Protein AF-A0A562K4M6-F1 (afdb_monomer_lite)

Structure (mmCIF, N/CA/C/O backbone):
data_AF-A0A562K4M6-F1
#
_entry.id   AF-A0A562K4M6-F1
#
loop_
_atom_site.group_PDB
_atom_site.id
_atom_site.type_symbol
_atom_site.label_atom_id
_atom_site.label_alt_id
_atom_site.label_comp_id
_atom_site.label_asym_id
_atom_site.label_entity_id
_atom_site.label_seq_id
_atom_site.pdbx_PDB_ins_code
_atom_site.Cartn_x
_atom_site.Cartn_y
_atom_site.Cartn_z
_atom_site.occupancy
_atom_site.B_iso_or_equiv
_atom_site.auth_seq_id
_atom_site.auth_comp_id
_atom_site.auth_asym_id
_atom_site.auth_atom_id
_atom_site.pdbx_PDB_model_num
ATOM 1 N N . MET A 1 1 ? 3.954 -5.405 -23.238 1.00 66.62 1 MET A N 1
ATOM 2 C CA . MET A 1 1 ? 3.097 -4.517 -22.414 1.00 66.62 1 MET A CA 1
ATOM 3 C C . MET A 1 1 ? 3.818 -3.200 -22.143 1.00 66.62 1 MET A C 1
ATOM 5 O O . MET A 1 1 ? 5.044 -3.198 -22.108 1.00 66.62 1 MET A O 1
ATOM 9 N N . ARG A 1 2 ? 3.101 -2.073 -22.011 1.00 87.06 2 ARG A N 1
ATOM 10 C CA . ARG A 1 2 ? 3.725 -0.769 -21.707 1.00 87.06 2 ARG A CA 1
ATOM 11 C C . ARG A 1 2 ? 4.181 -0.751 -20.235 1.00 87.06 2 ARG A C 1
ATOM 13 O O . ARG A 1 2 ? 3.352 -1.061 -19.383 1.00 87.06 2 ARG A O 1
ATOM 20 N N . PRO A 1 3 ? 5.434 -0.369 -19.914 1.00 88.44 3 PRO A N 1
ATOM 21 C CA . PRO A 1 3 ? 5.916 -0.311 -18.528 1.00 88.44 3 PRO A CA 1
ATOM 22 C C . PRO A 1 3 ? 5.043 0.538 -17.596 1.00 88.44 3 PRO A C 1
ATOM 24 O O . PRO A 1 3 ? 4.906 0.219 -16.423 1.00 88.44 3 PRO A O 1
ATOM 27 N N . SER A 1 4 ? 4.427 1.601 -18.124 1.00 90.69 4 SER A N 1
ATOM 28 C CA . SER A 1 4 ? 3.502 2.457 -17.376 1.00 90.69 4 SER A CA 1
ATOM 29 C C . SER A 1 4 ? 2.229 1.727 -16.948 1.00 90.69 4 SER A C 1
ATOM 31 O O . SER A 1 4 ? 1.798 1.875 -15.812 1.00 90.69 4 SER A O 1
ATOM 33 N N . PHE A 1 5 ? 1.655 0.897 -17.826 1.00 93.81 5 PHE A N 1
ATOM 34 C CA . PHE A 1 5 ? 0.484 0.084 -17.491 1.00 93.81 5 PHE A CA 1
ATOM 35 C C . PHE A 1 5 ? 0.801 -0.895 -16.359 1.00 93.81 5 PHE A C 1
ATOM 37 O O . PHE A 1 5 ? 0.033 -1.003 -15.411 1.00 93.81 5 PHE A O 1
ATOM 44 N N . LEU A 1 6 ? 1.959 -1.560 -16.434 1.00 93.75 6 LEU A N 1
ATOM 45 C CA . LEU A 1 6 ? 2.392 -2.512 -15.411 1.00 93.75 6 LEU A CA 1
ATOM 46 C C . LEU A 1 6 ? 2.538 -1.848 -14.035 1.00 93.75 6 LEU A C 1
ATOM 48 O O . LEU A 1 6 ? 2.154 -2.435 -13.033 1.00 93.75 6 LEU A O 1
ATOM 52 N N . ALA A 1 7 ? 3.057 -0.620 -13.997 1.00 95.69 7 ALA A N 1
ATOM 53 C CA . ALA A 1 7 ? 3.233 0.134 -12.761 1.00 95.69 7 ALA A CA 1
ATOM 54 C C . ALA A 1 7 ? 1.903 0.572 -12.136 1.00 95.69 7 ALA A C 1
ATOM 56 O O . ALA A 1 7 ? 1.712 0.399 -10.938 1.00 95.69 7 ALA A O 1
ATOM 57 N N . VAL A 1 8 ? 0.966 1.088 -12.940 1.00 96.69 8 VAL A N 1
ATOM 58 C CA . VAL A 1 8 ? -0.376 1.452 -12.450 1.00 96.69 8 VAL A CA 1
ATOM 59 C C . VAL A 1 8 ? -1.125 0.212 -11.966 1.00 96.69 8 VAL A C 1
ATOM 61 O O . VAL A 1 8 ? -1.708 0.231 -10.887 1.00 96.69 8 VAL A O 1
ATOM 64 N N . PHE A 1 9 ? -1.061 -0.885 -12.724 1.00 96.81 9 PHE A N 1
ATOM 65 C CA . PHE A 1 9 ? -1.662 -2.154 -12.322 1.00 96.81 9 PHE A CA 1
ATOM 66 C C . PHE A 1 9 ? -1.080 -2.663 -10.998 1.00 96.81 9 PHE A C 1
ATOM 68 O O . PHE A 1 9 ? -1.843 -2.992 -10.097 1.00 96.81 9 PHE A O 1
ATOM 75 N N . ALA A 1 10 ? 0.250 -2.684 -10.856 1.00 96.38 10 ALA A N 1
ATOM 76 C CA . ALA A 1 10 ? 0.914 -3.126 -9.631 1.00 96.38 10 ALA A CA 1
ATOM 77 C C . ALA A 1 10 ? 0.515 -2.271 -8.420 1.00 96.38 10 ALA A C 1
ATOM 79 O O . ALA A 1 10 ? 0.214 -2.820 -7.361 1.00 96.38 10 ALA A O 1
ATOM 80 N N . PHE A 1 11 ? 0.439 -0.948 -8.590 1.00 98.06 11 PHE A N 1
ATOM 81 C CA . PHE A 1 11 ? -0.029 -0.039 -7.549 1.00 98.06 11 PHE A CA 1
ATOM 82 C C . PHE A 1 11 ? -1.464 -0.368 -7.112 1.00 98.06 11 PHE A C 1
ATOM 84 O O . PHE A 1 11 ? -1.701 -0.626 -5.933 1.00 98.06 11 PHE A O 1
ATOM 91 N N . CYS A 1 12 ? -2.412 -0.422 -8.054 1.00 98.19 12 CYS A N 1
ATOM 92 C CA . CYS A 1 12 ? -3.816 -0.720 -7.753 1.00 98.19 12 CYS A CA 1
ATOM 93 C C . CYS A 1 12 ? -3.995 -2.113 -7.136 1.00 98.19 12 CYS A C 1
ATOM 95 O O . CYS A 1 12 ? -4.777 -2.278 -6.203 1.00 98.19 12 CYS A O 1
ATOM 97 N N . PHE A 1 13 ? -3.252 -3.105 -7.626 1.00 97.81 13 PHE A N 1
ATOM 98 C CA . PHE A 1 13 ? -3.278 -4.464 -7.096 1.00 97.81 13 PHE A CA 1
ATOM 99 C C . PHE A 1 13 ? -2.778 -4.517 -5.646 1.00 97.81 13 PHE A C 1
ATOM 101 O O . PHE A 1 13 ? -3.419 -5.136 -4.799 1.00 97.81 13 PHE A O 1
ATOM 108 N N . SER A 1 14 ? -1.694 -3.802 -5.330 1.00 98.00 14 SER A N 1
ATOM 109 C CA . SER A 1 14 ? -1.188 -3.675 -3.957 1.00 98.00 14 SER A CA 1
ATOM 110 C C . SER A 1 14 ? -2.205 -3.014 -3.022 1.00 98.00 14 SER A C 1
ATOM 112 O O . SER A 1 14 ? -2.351 -3.433 -1.876 1.00 98.00 14 SER A O 1
ATOM 114 N N . GLN A 1 15 ? -2.934 -1.998 -3.498 1.00 98.31 15 GLN A N 1
ATOM 115 C CA . GLN A 1 15 ? -3.991 -1.360 -2.704 1.00 98.31 15 GLN A CA 1
ATOM 116 C C . GLN A 1 15 ? -5.177 -2.295 -2.464 1.00 98.31 15 GLN A C 1
ATOM 118 O O . GLN A 1 15 ? -5.702 -2.335 -1.356 1.00 98.31 15 GLN A O 1
ATOM 123 N N . ALA A 1 16 ? -5.568 -3.087 -3.465 1.00 98.38 16 ALA A N 1
ATOM 124 C CA . ALA A 1 16 ? -6.642 -4.064 -3.316 1.00 98.38 16 ALA A CA 1
ATOM 125 C C . ALA A 1 16 ? -6.303 -5.132 -2.264 1.00 98.38 16 ALA A C 1
ATOM 127 O O . ALA A 1 16 ? -7.148 -5.454 -1.435 1.00 98.38 16 ALA A O 1
ATOM 128 N N . ILE A 1 17 ? -5.066 -5.643 -2.257 1.00 98.38 17 ILE A N 1
ATOM 129 C CA . ILE A 1 17 ? -4.615 -6.591 -1.226 1.00 98.38 17 ILE A CA 1
ATOM 130 C C . ILE A 1 17 ? -4.586 -5.929 0.155 1.00 98.38 17 ILE A C 1
ATOM 132 O O . ILE A 1 17 ? -5.072 -6.531 1.106 1.00 98.38 17 ILE A O 1
ATOM 136 N N . GLY A 1 18 ? -4.076 -4.697 0.263 1.00 98.12 18 GLY A N 1
ATOM 137 C CA . GLY A 1 18 ? -4.084 -3.953 1.528 1.00 98.12 18 GLY A CA 1
ATOM 138 C C . GLY A 1 18 ? -5.497 -3.780 2.087 1.00 98.12 18 GLY A C 1
ATOM 139 O O . GLY A 1 18 ? -5.753 -4.1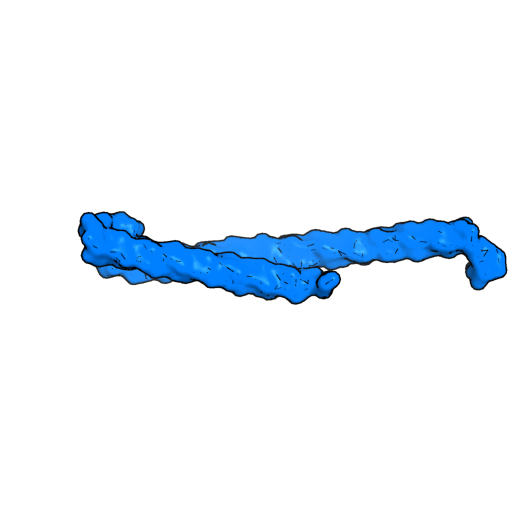21 3.230 1.00 98.12 18 GLY A O 1
ATOM 140 N N . ALA A 1 19 ? -6.459 -3.375 1.257 1.00 98.38 19 ALA A N 1
ATOM 141 C CA . ALA A 1 19 ? -7.853 -3.260 1.686 1.00 98.38 19 ALA A CA 1
ATOM 142 C C . ALA A 1 19 ? -8.472 -4.611 2.096 1.00 98.38 19 ALA A C 1
ATOM 144 O O . ALA A 1 19 ? -9.284 -4.664 3.018 1.00 98.38 19 ALA A O 1
ATOM 145 N N . LEU A 1 20 ? -8.104 -5.712 1.429 1.00 98.62 20 LEU A N 1
ATOM 146 C CA . LEU A 1 20 ? -8.541 -7.053 1.833 1.00 98.62 20 LEU A CA 1
ATOM 147 C C . LEU A 1 20 ? -7.976 -7.455 3.199 1.00 98.62 20 LEU A C 1
ATOM 149 O O . LEU A 1 20 ? -8.674 -8.139 3.947 1.00 98.62 20 LEU A O 1
ATOM 153 N N . TRP A 1 21 ? -6.750 -7.035 3.518 1.00 98.38 21 TRP A N 1
ATOM 154 C CA . TRP A 1 21 ? -6.152 -7.243 4.833 1.00 98.38 21 TRP A CA 1
ATOM 155 C C . TRP A 1 21 ? -6.938 -6.505 5.921 1.00 98.38 21 TRP A C 1
ATOM 157 O O . TRP A 1 21 ? -7.394 -7.149 6.856 1.00 98.38 21 TRP A O 1
ATOM 167 N N . GLU A 1 22 ? -7.244 -5.221 5.733 1.00 98.44 22 GLU A N 1
ATOM 168 C CA . GLU A 1 22 ? -8.064 -4.451 6.688 1.00 98.44 22 GLU A CA 1
ATOM 169 C C . GLU A 1 22 ? -9.445 -5.079 6.928 1.00 98.44 22 GLU A C 1
ATOM 171 O O . GLU A 1 22 ? -9.940 -5.157 8.052 1.00 98.44 22 GLU A O 1
ATOM 176 N N . ILE A 1 23 ? -10.083 -5.591 5.867 1.00 98.44 23 ILE A N 1
ATOM 177 C CA . ILE A 1 23 ? -11.359 -6.311 5.992 1.00 98.44 23 ILE A CA 1
ATOM 178 C C . ILE A 1 23 ? -11.186 -7.590 6.817 1.00 98.44 23 ILE A C 1
ATOM 180 O O . ILE A 1 23 ? -12.093 -7.965 7.564 1.00 98.44 23 ILE A O 1
ATOM 184 N N . PHE A 1 24 ? -10.064 -8.292 6.657 1.00 98.25 24 PHE A N 1
ATOM 185 C CA . PHE A 1 24 ? -9.754 -9.471 7.454 1.00 98.25 24 PHE A CA 1
ATOM 186 C C . PHE A 1 24 ? -9.559 -9.104 8.927 1.00 98.25 24 PHE A C 1
ATOM 188 O O . PHE A 1 24 ? -10.193 -9.738 9.767 1.00 98.25 24 PHE A O 1
ATOM 195 N N . GLU A 1 25 ? -8.781 -8.068 9.235 1.00 98.12 25 GLU A N 1
ATOM 196 C CA . GLU A 1 25 ? -8.565 -7.606 10.612 1.00 98.12 25 GLU A CA 1
ATOM 197 C C . GLU A 1 25 ? -9.878 -7.241 11.296 1.00 98.12 25 GLU A C 1
ATOM 199 O O . GLU A 1 25 ? -10.220 -7.820 12.329 1.00 98.12 25 GLU A O 1
ATOM 204 N N . PHE A 1 26 ? -10.684 -6.396 10.648 1.00 97.38 26 PHE A N 1
ATOM 205 C CA . PHE A 1 26 ? -12.000 -6.023 11.158 1.00 97.38 26 PHE A CA 1
ATOM 206 C C . PHE A 1 26 ? -12.875 -7.254 11.421 1.00 97.38 26 PHE A C 1
ATOM 208 O O . PHE A 1 26 ? -13.508 -7.376 12.469 1.00 97.38 26 PHE A O 1
ATOM 215 N N . ARG A 1 27 ? -12.910 -8.217 10.490 1.00 97.94 27 ARG A N 1
ATOM 216 C CA . ARG A 1 27 ? -13.685 -9.455 10.672 1.00 97.94 27 ARG A CA 1
ATOM 217 C C . ARG A 1 27 ? -13.185 -10.282 11.847 1.00 97.94 27 ARG A C 1
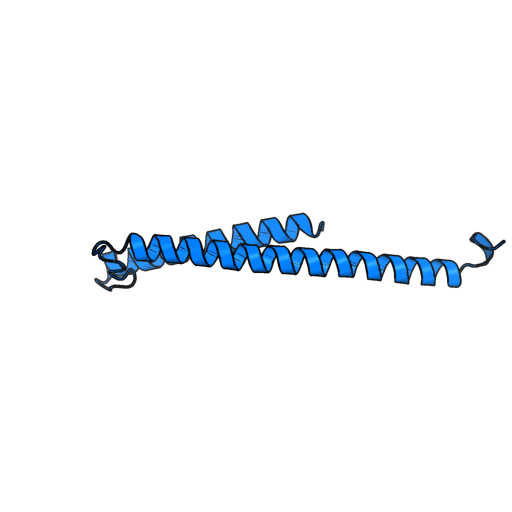ATOM 219 O O . ARG A 1 27 ? -14.011 -10.861 12.547 1.00 97.94 27 ARG A O 1
ATOM 226 N N . MET A 1 28 ? -11.876 -10.369 12.045 1.00 98.00 28 MET A N 1
ATOM 227 C CA . MET A 1 28 ? -11.295 -11.133 13.144 1.00 98.00 28 MET A CA 1
ATOM 228 C C . MET A 1 28 ? -11.604 -10.495 14.499 1.00 98.00 28 MET A C 1
ATOM 230 O O . MET A 1 28 ? -11.959 -11.210 15.440 1.00 98.00 28 MET A O 1
ATOM 234 N N . ASP A 1 29 ? -11.568 -9.169 14.573 1.00 96.69 29 ASP A N 1
ATOM 235 C CA . ASP A 1 29 ? -11.935 -8.421 15.774 1.00 96.69 29 ASP A CA 1
ATOM 236 C C . ASP A 1 29 ? -13.423 -8.612 16.106 1.00 96.69 29 ASP A C 1
ATOM 238 O O . ASP A 1 29 ? -13.768 -8.895 17.253 1.00 96.69 29 ASP A O 1
ATOM 242 N N . GLN A 1 30 ? -14.310 -8.593 15.102 1.00 96.38 30 GLN A N 1
ATOM 243 C CA . GLN A 1 30 ? -15.747 -8.828 15.313 1.00 96.38 30 GLN A CA 1
ATOM 244 C C . GLN A 1 30 ? -16.102 -10.290 15.634 1.00 96.38 30 GLN A C 1
ATOM 246 O O . GLN A 1 30 ? -16.983 -10.544 16.453 1.00 96.38 30 GLN A O 1
ATOM 251 N N . ALA A 1 31 ? -15.474 -11.261 14.965 1.00 97.56 31 ALA A N 1
ATOM 252 C CA . ALA A 1 31 ? -15.870 -12.668 15.060 1.00 97.56 31 ALA A CA 1
ATOM 253 C C . ALA A 1 31 ? -15.203 -13.410 16.224 1.00 97.56 31 ALA A C 1
ATOM 255 O O . ALA A 1 31 ? -15.799 -14.327 16.787 1.00 97.56 31 ALA A O 1
ATOM 256 N N . PHE A 1 32 ? -13.973 -13.032 16.573 1.00 96.19 32 PHE A N 1
ATOM 257 C CA . PHE A 1 32 ? -13.158 -13.748 17.556 1.00 96.19 32 PHE A CA 1
ATOM 258 C C . PHE A 1 32 ? -12.752 -12.879 18.752 1.00 96.19 32 PHE A C 1
ATOM 260 O O . PHE A 1 32 ? -12.107 -13.393 19.664 1.00 96.19 32 PHE A O 1
ATOM 267 N N . GLY A 1 33 ? -13.123 -11.593 18.776 1.00 92.81 33 GLY A N 1
ATOM 268 C CA . GLY A 1 33 ? -12.756 -10.679 19.861 1.00 92.81 33 GLY A CA 1
ATOM 269 C C . GLY A 1 33 ? -11.249 -10.445 19.955 1.00 92.81 33 GLY A C 1
ATOM 270 O O . GLY A 1 33 ? -10.731 -10.223 21.049 1.00 92.81 33 GLY A O 1
ATOM 271 N N . LEU A 1 34 ? -10.538 -10.564 18.827 1.00 94.25 34 LEU A N 1
ATOM 272 C CA . LEU A 1 34 ? -9.126 -10.203 18.750 1.00 94.25 34 LEU A CA 1
ATOM 273 C C . LEU A 1 34 ? -8.962 -8.674 18.811 1.00 94.25 34 LEU A C 1
ATOM 275 O O . LEU A 1 34 ? -9.916 -7.917 18.990 1.00 94.25 34 LEU A O 1
ATOM 279 N N . THR A 1 35 ? -7.714 -8.220 18.752 1.00 94.31 35 THR A N 1
ATOM 280 C CA . THR A 1 35 ? -7.371 -6.793 18.682 1.00 94.31 35 THR A CA 1
ATOM 281 C C . THR A 1 35 ? -6.293 -6.614 17.625 1.00 94.31 35 THR A C 1
ATOM 283 O O . THR A 1 35 ? -5.128 -6.330 17.923 1.00 94.31 35 THR A O 1
ATOM 286 N N . MET A 1 36 ? -6.664 -6.910 16.384 1.00 96.12 36 MET A N 1
ATOM 287 C CA . MET A 1 36 ? -5.815 -6.711 15.219 1.00 96.12 36 MET A CA 1
ATOM 288 C C . MET A 1 36 ? -5.696 -5.218 14.914 1.00 96.12 36 MET A C 1
ATOM 290 O O . MET A 1 36 ? -4.557 -4.743 14.869 1.00 96.12 36 MET A O 1
ATOM 294 N N . GLN A 1 37 ? -6.829 -4.499 14.883 1.00 96.69 37 GLN A N 1
ATOM 295 C CA . GLN A 1 37 ? -6.897 -3.038 14.756 1.00 96.69 37 GLN A CA 1
ATOM 296 C C . GLN A 1 37 ? -6.614 -2.380 16.116 1.00 96.69 37 GLN A C 1
ATOM 298 O O . GLN A 1 37 ? -7.466 -2.330 17.010 1.00 96.69 37 GLN A O 1
ATOM 303 N N . LYS A 1 38 ? -5.386 -1.905 16.328 1.00 94.06 38 LYS A N 1
ATOM 304 C CA . LYS A 1 38 ? -4.911 -1.473 17.652 1.00 94.06 38 LYS A CA 1
ATOM 305 C C . LYS A 1 38 ? -5.290 -0.023 17.962 1.00 94.06 38 LYS A C 1
ATOM 307 O O . LYS A 1 38 ? -5.226 0.844 17.096 1.00 94.06 38 LYS A O 1
ATOM 312 N N . PRO A 1 39 ? -5.587 0.303 19.232 1.00 95.12 39 PRO A N 1
ATOM 313 C CA . PRO A 1 39 ? -5.641 1.687 19.678 1.00 95.12 39 PRO A CA 1
ATOM 314 C C . PRO A 1 39 ? -4.318 2.404 19.403 1.00 95.12 39 PRO A C 1
ATOM 316 O O . PRO A 1 39 ? -3.263 1.987 19.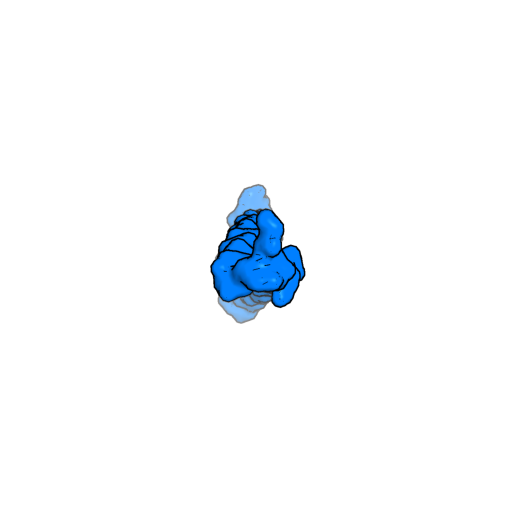890 1.00 95.12 39 PRO A O 1
ATOM 319 N N . MET A 1 40 ? -4.364 3.501 18.654 1.00 94.38 40 MET A N 1
ATOM 320 C CA . MET A 1 40 ? -3.163 4.220 18.236 1.00 94.38 40 MET A CA 1
ATOM 321 C C . MET A 1 40 ? -3.410 5.728 18.219 1.00 94.38 40 MET A C 1
ATOM 323 O O . MET A 1 40 ? -4.507 6.187 17.926 1.00 94.38 40 MET A O 1
ATOM 327 N N . LEU A 1 41 ? -2.382 6.516 18.557 1.00 93.38 41 LEU A N 1
ATOM 328 C CA . LEU A 1 41 ? -2.420 7.989 18.548 1.00 93.38 41 LEU A CA 1
ATOM 329 C C . LEU A 1 41 ? -3.592 8.607 19.343 1.00 93.38 41 LEU A C 1
ATOM 331 O O . LEU A 1 41 ? -4.072 9.688 19.014 1.00 93.38 41 LEU A O 1
ATOM 335 N N . GLY A 1 42 ? -4.035 7.937 20.410 1.00 93.19 42 GLY A N 1
ATOM 336 C CA . GLY A 1 42 ? -5.143 8.404 21.250 1.00 93.19 42 GLY A CA 1
ATOM 337 C C . GLY A 1 42 ? -6.538 8.081 20.708 1.00 93.19 42 GLY A C 1
ATOM 338 O O . GLY A 1 42 ? -7.521 8.488 21.321 1.00 93.19 42 GLY A O 1
ATOM 339 N N . ASP A 1 43 ? -6.640 7.331 19.610 1.00 95.56 43 ASP A N 1
ATOM 340 C CA . ASP A 1 43 ? -7.894 6.801 19.083 1.00 95.56 43 ASP A CA 1
ATOM 341 C C . ASP A 1 43 ? -8.100 5.344 19.543 1.00 95.56 43 ASP A C 1
ATOM 343 O O . ASP A 1 43 ? -7.352 4.457 19.123 1.00 95.56 43 ASP A O 1
ATOM 347 N N . PRO A 1 44 ? -9.099 5.065 20.403 1.00 93.31 44 PRO A N 1
ATOM 348 C CA . PRO A 1 44 ? -9.385 3.715 20.878 1.00 93.31 44 PRO A CA 1
ATOM 349 C C . PRO A 1 44 ? -10.180 2.860 19.883 1.00 93.31 44 PRO A C 1
ATOM 351 O O . PRO A 1 44 ? -10.376 1.679 20.149 1.00 93.31 44 PRO A O 1
ATOM 354 N N . SER A 1 45 ? -10.672 3.425 18.775 1.00 92.56 45 SER A N 1
ATOM 355 C CA . SER A 1 45 ? -11.558 2.714 17.843 1.00 92.56 45 SER A CA 1
ATOM 356 C C . SER A 1 45 ? -10.840 1.775 16.869 1.00 92.56 45 SER A C 1
ATOM 358 O O . SER A 1 45 ? -11.506 0.986 16.207 1.00 92.56 45 SER A O 1
ATOM 360 N N . GLY A 1 46 ? -9.512 1.881 16.746 1.00 95.38 46 GLY A N 1
ATOM 361 C CA . GLY A 1 46 ? -8.724 1.171 15.730 1.00 95.38 46 GLY A CA 1
ATOM 362 C C . GLY A 1 46 ? -8.785 1.809 14.334 1.00 95.38 46 GLY A C 1
ATOM 363 O O . GLY A 1 46 ? -8.006 1.436 13.462 1.00 95.38 46 GLY A O 1
ATOM 364 N N . LEU A 1 47 ? -9.634 2.827 14.119 1.00 96.06 47 LEU A N 1
ATOM 365 C CA . LEU A 1 47 ? -9.721 3.556 12.847 1.00 96.06 47 LEU A CA 1
ATOM 366 C C . LEU A 1 47 ? -8.365 4.138 12.444 1.00 96.06 47 LEU A C 1
ATOM 368 O O . LEU A 1 47 ? -7.967 4.059 11.283 1.00 96.06 47 LEU A O 1
ATOM 372 N N . THR A 1 48 ? -7.656 4.733 13.399 1.00 97.50 48 THR A N 1
ATOM 373 C CA . THR A 1 48 ? -6.356 5.348 13.134 1.00 97.50 48 THR A CA 1
ATOM 374 C C . THR A 1 48 ? -5.296 4.328 12.710 1.00 97.50 48 THR A C 1
ATOM 376 O O . THR A 1 48 ? -4.480 4.666 11.858 1.00 97.50 48 THR A O 1
ATOM 379 N N . ASP A 1 49 ? -5.328 3.097 13.229 1.00 97.56 49 ASP A N 1
ATOM 380 C CA . ASP A 1 49 ? -4.445 1.989 12.815 1.00 97.56 49 ASP A CA 1
ATOM 381 C C . ASP A 1 49 ? -4.673 1.661 11.334 1.00 97.56 49 ASP A C 1
ATOM 383 O O . ASP A 1 49 ? -3.805 1.918 10.500 1.00 97.56 49 ASP A O 1
ATOM 387 N N . THR A 1 50 ? -5.915 1.313 10.983 1.00 97.56 50 THR A N 1
ATOM 388 C CA . THR A 1 50 ? -6.326 1.000 9.606 1.00 97.56 50 THR A CA 1
ATOM 389 C C . THR A 1 50 ? -6.011 2.110 8.611 1.00 97.56 50 THR A C 1
ATOM 391 O O . THR A 1 50 ? -5.543 1.864 7.496 1.00 97.56 50 THR A O 1
ATOM 394 N N . MET A 1 51 ? -6.258 3.369 8.981 1.00 98.12 51 MET A N 1
ATOM 395 C CA . MET A 1 51 ? -5.950 4.489 8.095 1.00 98.12 51 MET A CA 1
ATOM 396 C C . MET A 1 51 ? -4.445 4.610 7.850 1.00 98.12 51 MET A C 1
ATOM 398 O O . MET A 1 51 ? -4.035 4.886 6.719 1.00 98.12 51 MET A O 1
ATOM 402 N N . TRP A 1 52 ? -3.618 4.393 8.873 1.00 98.12 52 TRP A N 1
ATOM 403 C CA . TRP A 1 52 ? -2.168 4.430 8.721 1.00 98.12 52 TRP A CA 1
ATOM 404 C C . TRP A 1 52 ? -1.626 3.233 7.946 1.00 98.12 52 TRP A C 1
ATOM 406 O O . TRP A 1 52 ? -0.753 3.443 7.101 1.00 98.12 52 TRP A O 1
ATOM 416 N N . ASP A 1 53 ? -2.177 2.036 8.122 1.00 97.69 53 ASP A N 1
ATOM 417 C CA . ASP A 1 53 ? -1.797 0.859 7.336 1.00 97.69 53 ASP A CA 1
ATOM 418 C C . ASP A 1 53 ? -2.075 1.065 5.843 1.00 97.69 53 ASP A C 1
ATOM 420 O O . ASP A 1 53 ? -1.192 0.857 4.999 1.00 97.69 53 ASP A O 1
ATOM 424 N N . LEU A 1 54 ? -3.246 1.611 5.495 1.00 98.25 54 LEU A N 1
ATOM 425 C CA . LEU A 1 54 ? -3.575 1.970 4.112 1.00 98.25 54 LEU A CA 1
ATOM 426 C C . LEU A 1 54 ? -2.660 3.071 3.555 1.00 98.25 54 LEU A C 1
ATOM 428 O O . LEU A 1 54 ? -2.209 2.972 2.411 1.00 98.25 54 LEU A O 1
ATOM 432 N N . ILE A 1 55 ? -2.348 4.108 4.340 1.00 98.44 55 ILE A N 1
ATOM 433 C CA . ILE A 1 55 ? -1.456 5.203 3.917 1.00 98.44 55 ILE A CA 1
ATOM 434 C C . ILE A 1 55 ? -0.036 4.685 3.672 1.00 98.44 55 ILE A C 1
ATOM 436 O O . ILE A 1 55 ? 0.559 4.974 2.628 1.00 98.44 55 ILE A O 1
ATOM 440 N N . VAL A 1 56 ? 0.516 3.910 4.605 1.00 98.19 56 VAL A N 1
ATOM 441 C CA . VAL A 1 56 ? 1.871 3.357 4.494 1.00 98.19 56 VAL A CA 1
ATOM 442 C C . VAL A 1 56 ? 1.946 2.372 3.328 1.00 98.19 56 VAL A C 1
ATOM 444 O O . VAL A 1 56 ? 2.883 2.455 2.526 1.00 98.19 56 VAL A O 1
ATOM 447 N N . ASN A 1 57 ? 0.934 1.516 3.149 1.00 98.44 57 ASN A N 1
ATOM 448 C CA . ASN A 1 57 ? 0.829 0.634 1.987 1.00 98.44 57 ASN A CA 1
ATOM 449 C C . ASN A 1 57 ? 0.771 1.429 0.671 1.00 98.44 57 ASN A C 1
ATOM 451 O O . ASN A 1 57 ? 1.464 1.081 -0.284 1.00 98.44 57 ASN A O 1
ATOM 455 N N . ALA A 1 58 ? -0.001 2.516 0.597 1.00 98.38 58 ALA A N 1
ATOM 456 C CA . ALA A 1 58 ? -0.069 3.382 -0.584 1.00 98.38 58 ALA A CA 1
ATOM 457 C C . ALA A 1 58 ? 1.281 4.020 -0.925 1.00 98.38 58 ALA A C 1
ATOM 459 O O . ALA A 1 58 ? 1.717 3.967 -2.078 1.00 98.38 58 ALA A O 1
ATOM 460 N N . ILE A 1 59 ? 1.976 4.579 0.066 1.00 98.69 59 ILE A N 1
ATOM 461 C CA . ILE A 1 59 ? 3.293 5.199 -0.131 1.00 98.69 59 ILE A CA 1
ATOM 462 C C . ILE A 1 59 ? 4.315 4.152 -0.588 1.00 98.69 59 ILE A C 1
ATOM 464 O O . ILE A 1 59 ? 5.030 4.375 -1.571 1.00 98.69 59 ILE A O 1
ATOM 468 N N . GLY A 1 60 ? 4.358 2.994 0.076 1.00 98.19 60 GLY A N 1
ATOM 469 C CA . GLY A 1 60 ? 5.252 1.892 -0.281 1.00 98.19 60 GLY A CA 1
ATOM 470 C C . GLY A 1 60 ? 4.981 1.361 -1.690 1.00 98.19 60 GLY A C 1
ATOM 471 O O . GLY A 1 60 ? 5.895 1.275 -2.516 1.00 98.19 60 GLY A O 1
ATOM 472 N N . ALA A 1 61 ? 3.715 1.086 -2.010 1.00 98.12 61 ALA A N 1
ATOM 473 C CA . ALA A 1 61 ? 3.298 0.617 -3.327 1.00 98.12 61 ALA A CA 1
ATOM 474 C C . ALA A 1 61 ? 3.630 1.629 -4.427 1.00 98.12 61 ALA A C 1
ATOM 476 O O . ALA A 1 61 ? 4.080 1.239 -5.509 1.00 98.12 61 ALA A O 1
ATOM 477 N N . LEU A 1 62 ? 3.444 2.927 -4.169 1.00 98.38 62 LEU A N 1
ATOM 478 C CA . LEU A 1 62 ? 3.786 3.987 -5.114 1.00 98.38 62 LEU A CA 1
ATOM 479 C C . LEU A 1 62 ? 5.294 4.031 -5.367 1.00 98.38 62 LEU A C 1
ATOM 481 O O . LEU A 1 62 ? 5.718 4.039 -6.525 1.00 98.38 62 LEU A O 1
ATOM 485 N N . ALA A 1 63 ? 6.106 4.005 -4.307 1.00 98.12 63 ALA A N 1
ATOM 486 C CA . ALA A 1 63 ? 7.562 4.016 -4.416 1.00 98.12 63 ALA A CA 1
ATOM 487 C C . ALA A 1 63 ? 8.074 2.832 -5.253 1.00 98.12 63 ALA A C 1
ATOM 489 O O . ALA A 1 63 ? 8.844 3.025 -6.200 1.00 98.12 63 ALA A O 1
ATOM 490 N N . ILE A 1 64 ? 7.589 1.619 -4.969 1.00 97.12 64 ILE A N 1
ATOM 491 C CA . ILE A 1 64 ? 7.958 0.404 -5.709 1.00 97.12 64 ILE A CA 1
ATOM 492 C C . ILE A 1 64 ? 7.462 0.453 -7.156 1.00 97.12 64 ILE A C 1
ATOM 494 O O . ILE A 1 64 ? 8.220 0.136 -8.074 1.00 97.12 64 ILE A O 1
ATOM 498 N N . SER A 1 65 ? 6.231 0.904 -7.395 1.00 96.88 65 SER A N 1
ATOM 499 C CA . SER A 1 65 ? 5.666 0.995 -8.748 1.00 96.88 65 SER A CA 1
ATOM 500 C C . SER A 1 65 ? 6.426 2.001 -9.617 1.00 96.88 65 SER A C 1
ATOM 502 O O . SER A 1 65 ? 6.720 1.720 -10.782 1.00 96.88 65 SER A O 1
ATOM 504 N N . VAL A 1 66 ? 6.830 3.145 -9.054 1.00 96.81 66 VAL A N 1
ATOM 505 C CA . VAL A 1 66 ? 7.670 4.144 -9.737 1.00 96.81 66 VAL A CA 1
ATOM 506 C C . VAL A 1 66 ? 9.078 3.605 -9.991 1.00 96.81 66 VAL A C 1
ATOM 508 O O . VAL A 1 66 ? 9.608 3.771 -11.095 1.00 96.81 66 VAL A O 1
ATOM 511 N N . ALA A 1 67 ? 9.695 2.941 -9.011 1.00 95.31 67 ALA A N 1
ATOM 512 C CA . ALA A 1 67 ? 11.013 2.329 -9.173 1.00 95.31 67 ALA A CA 1
ATOM 513 C C . ALA A 1 67 ? 11.002 1.252 -10.273 1.00 95.31 67 ALA A C 1
ATOM 515 O O . ALA A 1 67 ? 11.836 1.288 -11.184 1.00 95.31 67 ALA A O 1
ATOM 516 N N . GLY A 1 68 ? 10.008 0.360 -10.253 1.00 93.31 68 GLY A N 1
ATOM 517 C CA . GLY A 1 68 ? 9.802 -0.677 -11.263 1.00 93.31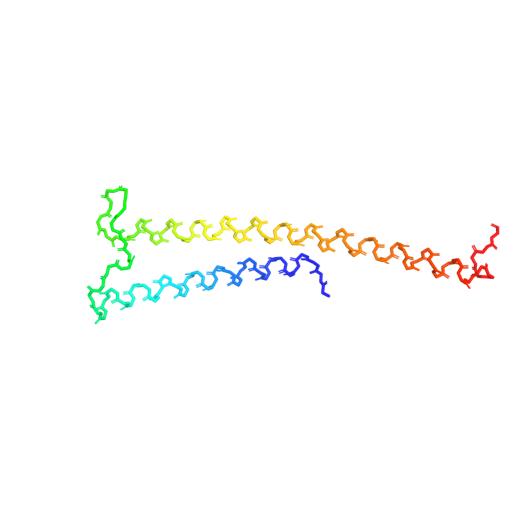 68 GLY A CA 1
ATOM 518 C C . GLY A 1 68 ? 9.548 -0.096 -12.654 1.00 93.31 68 GLY A C 1
ATOM 519 O O . GLY A 1 68 ? 10.169 -0.524 -13.630 1.00 93.31 68 GLY A O 1
ATOM 520 N N . TRP A 1 69 ? 8.722 0.949 -12.758 1.00 94.56 69 TRP A N 1
ATOM 521 C CA . TRP A 1 69 ? 8.509 1.670 -14.015 1.00 94.56 69 TRP A CA 1
ATOM 522 C C . TRP A 1 69 ? 9.811 2.245 -14.584 1.00 94.56 69 TRP A C 1
ATOM 524 O O . TRP A 1 69 ? 10.102 2.061 -15.771 1.00 94.56 69 TRP A O 1
ATOM 534 N N . ARG A 1 70 ? 10.613 2.923 -13.751 1.00 93.06 70 ARG A N 1
ATOM 535 C CA . ARG A 1 70 ? 11.900 3.513 -14.157 1.00 93.06 70 ARG A CA 1
ATOM 536 C C . ARG A 1 70 ? 12.890 2.444 -14.610 1.00 93.06 70 ARG A C 1
ATOM 538 O O . ARG A 1 70 ? 13.572 2.651 -15.615 1.00 93.06 70 ARG A O 1
ATOM 545 N N . TYR A 1 71 ? 12.958 1.321 -13.897 1.00 90.56 71 TYR A N 1
ATOM 546 C CA . TYR A 1 71 ? 13.815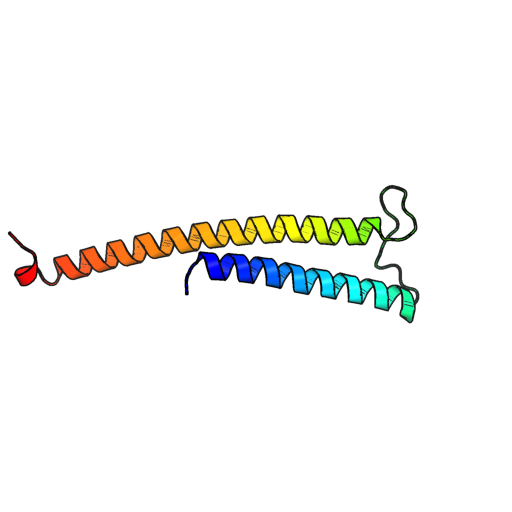 0.187 -14.244 1.00 90.56 71 TYR A CA 1
ATOM 547 C C . TYR A 1 71 ? 13.430 -0.411 -15.602 1.00 90.56 71 TYR A C 1
ATOM 549 O O . TYR A 1 71 ? 14.260 -0.471 -16.511 1.00 90.56 71 TYR A O 1
ATOM 557 N N . LEU A 1 72 ? 12.153 -0.757 -15.790 1.00 88.62 72 LEU A N 1
ATOM 558 C CA . LEU A 1 72 ? 11.658 -1.359 -17.031 1.00 88.62 72 LEU A CA 1
ATOM 559 C C . LEU A 1 72 ? 11.762 -0.406 -18.229 1.00 88.62 72 LEU A C 1
ATOM 561 O O . LEU A 1 72 ? 12.065 -0.835 -19.343 1.00 88.62 72 LEU A O 1
ATOM 565 N N . SER A 1 73 ? 11.546 0.893 -18.012 1.00 86.62 73 SER A N 1
ATOM 566 C CA . SER A 1 73 ? 11.657 1.905 -19.069 1.00 86.62 73 SER A CA 1
ATOM 567 C C . SER A 1 73 ? 13.104 2.089 -19.539 1.00 86.62 73 SER A C 1
ATOM 569 O O . SER A 1 73 ? 13.345 2.212 -20.740 1.00 86.62 73 SER A O 1
ATOM 571 N N . ARG A 1 74 ? 14.081 2.032 -18.622 1.00 82.56 74 ARG A N 1
ATOM 572 C CA . ARG A 1 74 ? 15.515 2.046 -18.965 1.00 82.56 74 ARG A CA 1
ATOM 573 C C . ARG A 1 74 ? 15.964 0.749 -19.636 1.00 82.56 74 ARG A C 1
ATOM 575 O O . ARG A 1 74 ? 16.662 0.807 -20.647 1.00 82.56 74 ARG A O 1
ATOM 582 N N . ALA A 1 75 ? 15.533 -0.402 -19.122 1.00 73.81 75 ALA A N 1
ATOM 583 C CA . ALA A 1 75 ? 15.868 -1.704 -19.693 1.00 73.81 75 ALA A CA 1
ATOM 584 C C . ALA A 1 75 ? 15.368 -1.824 -21.141 1.00 73.81 75 ALA A C 1
ATOM 586 O O . ALA A 1 75 ? 16.133 -2.189 -22.029 1.00 73.81 75 ALA A O 1
ATOM 587 N N . ARG A 1 76 ? 14.119 -1.428 -21.419 1.00 66.50 76 ARG A N 1
ATOM 588 C CA . ARG A 1 76 ? 13.563 -1.470 -22.780 1.00 66.50 76 ARG A CA 1
ATOM 589 C C . ARG A 1 76 ? 14.331 -0.580 -23.765 1.00 66.50 76 ARG A C 1
ATOM 591 O O . ARG A 1 76 ? 14.518 -0.993 -24.904 1.00 66.50 76 ARG A O 1
ATOM 598 N N . SER A 1 77 ? 14.782 0.598 -23.329 1.00 64.06 77 SER A N 1
ATOM 599 C CA . SER A 1 77 ? 15.599 1.499 -24.156 1.00 64.06 77 SER A CA 1
ATOM 600 C C . SER A 1 77 ? 16.949 0.865 -24.521 1.00 64.06 77 SER A C 1
ATOM 602 O O . SER A 1 77 ? 17.305 0.791 -25.693 1.00 64.06 77 SER A O 1
ATOM 604 N N . SER A 1 78 ? 17.650 0.290 -23.537 1.00 61.69 78 SER A N 1
ATOM 605 C CA . SER A 1 78 ? 18.957 -0.350 -23.751 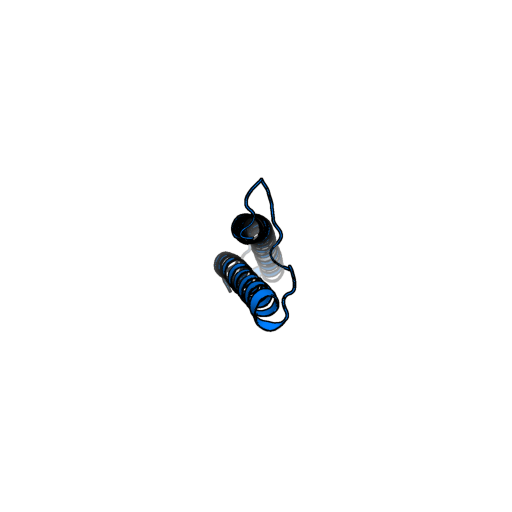1.00 61.69 78 SER A CA 1
ATOM 606 C C . SER A 1 78 ? 18.881 -1.627 -24.604 1.00 61.69 78 SER A C 1
ATOM 608 O O . SER A 1 78 ? 19.738 -1.860 -25.457 1.00 61.69 78 SER A O 1
ATOM 610 N N . TYR A 1 79 ? 17.838 -2.449 -24.433 1.00 64.00 79 TYR A N 1
ATOM 611 C CA . TYR A 1 79 ? 17.651 -3.664 -25.237 1.00 64.00 79 TYR A CA 1
ATOM 612 C C . TYR A 1 79 ? 17.362 -3.362 -26.711 1.00 64.00 79 TYR A C 1
ATOM 614 O O . TYR A 1 79 ? 17.928 -4.023 -27.582 1.00 64.00 79 TYR A O 1
ATOM 622 N N . LEU A 1 80 ? 16.509 -2.373 -26.998 1.00 67.69 80 LEU A N 1
ATOM 623 C CA . LEU A 1 80 ? 16.195 -1.986 -28.374 1.00 67.69 80 LEU A CA 1
ATOM 624 C C . LEU A 1 80 ? 17.390 -1.321 -29.061 1.00 67.69 80 LEU A C 1
ATOM 626 O O . LEU A 1 80 ? 17.672 -1.668 -30.204 1.00 67.69 80 LEU A O 1
ATOM 630 N N . ASP A 1 81 ? 18.130 -0.450 -28.366 1.00 71.31 81 ASP A N 1
ATOM 631 C CA . ASP A 1 81 ? 19.308 0.213 -28.943 1.00 71.31 81 ASP A CA 1
ATOM 632 C C . ASP A 1 81 ? 20.425 -0.797 -29.249 1.00 71.31 81 ASP A C 1
ATOM 634 O O . ASP A 1 81 ? 20.969 -0.835 -30.352 1.00 71.31 81 ASP A O 1
ATOM 638 N N . ASN A 1 82 ? 20.703 -1.720 -28.323 1.00 76.88 82 ASN A N 1
ATOM 639 C CA . ASN A 1 82 ? 21.695 -2.772 -28.548 1.00 76.88 82 ASN A CA 1
ATOM 640 C C . ASN A 1 82 ? 21.280 -3.785 -29.619 1.00 76.88 82 ASN A C 1
ATOM 642 O O . ASN A 1 82 ? 22.151 -4.356 -30.280 1.00 76.88 82 ASN A O 1
ATOM 646 N N . TRP A 1 83 ? 19.986 -4.067 -29.768 1.00 78.94 83 TRP A N 1
ATOM 647 C CA . TRP A 1 83 ? 19.497 -4.938 -30.833 1.00 78.94 83 TRP A CA 1
ATOM 648 C C . TRP A 1 83 ? 19.558 -4.237 -32.189 1.00 78.94 83 TRP A C 1
ATOM 650 O O . TRP A 1 83 ? 20.086 -4.824 -33.127 1.00 78.94 83 TRP A O 1
ATOM 660 N N . ALA A 1 84 ? 19.114 -2.981 -32.281 1.00 77.06 84 ALA A N 1
ATOM 661 C CA . ALA A 1 84 ? 19.168 -2.194 -33.510 1.00 77.06 84 ALA A CA 1
ATOM 662 C C . ALA A 1 84 ? 20.614 -2.014 -33.989 1.00 77.06 84 ALA A C 1
ATOM 664 O O . ALA A 1 84 ? 20.918 -2.319 -35.139 1.00 77.06 84 ALA A O 1
ATOM 665 N N . ARG A 1 85 ? 21.540 -1.653 -33.088 1.00 77.75 85 ARG A N 1
ATOM 666 C CA . ARG A 1 85 ? 22.981 -1.580 -33.394 1.00 77.75 85 ARG A CA 1
ATOM 667 C C . ARG A 1 85 ? 23.533 -2.917 -33.889 1.00 77.75 85 ARG A C 1
ATOM 669 O O . ARG A 1 85 ? 24.239 -2.952 -34.891 1.00 77.75 85 ARG A O 1
ATOM 676 N N . ARG A 1 86 ? 23.188 -4.030 -33.227 1.00 82.06 86 ARG A N 1
ATOM 677 C CA . ARG A 1 86 ? 23.602 -5.381 -33.657 1.00 82.06 86 ARG A CA 1
ATOM 678 C C . ARG A 1 86 ? 22.981 -5.798 -34.989 1.00 82.06 86 ARG A C 1
ATOM 680 O O . ARG A 1 86 ? 23.618 -6.522 -35.746 1.00 82.06 86 ARG A O 1
ATOM 687 N N . PHE A 1 87 ? 21.753 -5.381 -35.265 1.00 82.69 87 PHE A N 1
ATOM 688 C CA . PHE A 1 87 ? 21.047 -5.686 -36.502 1.00 82.69 87 PHE A CA 1
ATOM 689 C C . PHE A 1 87 ? 21.644 -4.924 -37.688 1.00 82.69 87 PHE A C 1
ATOM 691 O O . PHE A 1 87 ? 21.916 -5.542 -38.716 1.00 82.69 87 PHE A O 1
ATOM 698 N N . ILE A 1 88 ? 21.926 -3.628 -37.512 1.00 83.00 88 ILE A N 1
ATOM 699 C CA . ILE A 1 88 ? 22.595 -2.778 -38.508 1.00 83.00 88 ILE A CA 1
ATOM 700 C C . ILE A 1 88 ? 24.008 -3.308 -38.787 1.00 83.00 88 ILE A C 1
ATOM 702 O O . ILE A 1 88 ? 24.355 -3.544 -39.939 1.00 83.00 88 ILE A O 1
ATOM 706 N N . ALA A 1 89 ? 24.785 -3.621 -37.743 1.00 83.56 89 ALA A N 1
ATOM 707 C CA . ALA A 1 89 ? 26.135 -4.174 -37.892 1.00 83.56 89 ALA A CA 1
ATOM 708 C C . ALA A 1 89 ? 26.180 -5.538 -38.611 1.00 83.56 89 ALA A C 1
ATOM 710 O O . ALA A 1 89 ? 27.187 -5.876 -39.225 1.00 83.56 89 ALA A O 1
ATOM 711 N N . ARG A 1 90 ? 25.106 -6.337 -38.538 1.00 85.25 90 ARG A N 1
ATOM 712 C CA . ARG A 1 90 ? 24.998 -7.634 -39.234 1.00 85.25 90 ARG A CA 1
ATOM 713 C C . ARG A 1 90 ? 24.501 -7.528 -40.672 1.00 85.25 90 ARG A C 1
ATOM 715 O O . ARG A 1 90 ? 24.625 -8.501 -41.406 1.00 85.25 90 ARG A O 1
ATOM 722 N N . ASN A 1 91 ? 23.931 -6.392 -41.064 1.00 85.50 91 ASN A N 1
ATOM 723 C CA . ASN A 1 91 ? 23.355 -6.184 -42.390 1.00 85.50 91 ASN A CA 1
ATOM 724 C C . ASN A 1 91 ? 23.918 -4.914 -43.054 1.00 85.50 91 ASN A C 1
ATOM 726 O O . ASN A 1 91 ? 23.143 -4.041 -43.449 1.00 85.50 91 ASN A O 1
ATOM 730 N N . PRO A 1 92 ? 25.252 -4.788 -43.196 1.00 81.81 92 PRO A N 1
ATOM 731 C CA . PRO A 1 92 ? 25.873 -3.571 -43.717 1.00 81.81 92 PRO A CA 1
ATOM 732 C C . PRO A 1 92 ? 25.442 -3.262 -45.158 1.00 81.81 92 PRO A C 1
ATOM 734 O O . PRO A 1 92 ? 25.327 -2.098 -45.515 1.00 81.81 92 PRO A O 1
ATOM 737 N N . GLN A 1 93 ? 25.099 -4.279 -45.957 1.00 84.25 93 GLN A N 1
ATOM 738 C CA . GLN A 1 93 ? 24.650 -4.108 -47.345 1.00 84.25 93 GLN A CA 1
ATOM 739 C C . GLN A 1 93 ? 23.374 -3.261 -47.530 1.00 84.25 93 GLN A C 1
ATOM 741 O O . GLN A 1 93 ? 23.115 -2.805 -48.636 1.00 84.25 93 GLN A O 1
ATOM 746 N N . PHE A 1 94 ? 22.554 -3.089 -46.486 1.00 79.62 94 PHE A N 1
ATOM 747 C CA . PHE A 1 94 ? 21.301 -2.325 -46.558 1.00 79.62 94 PHE A CA 1
ATOM 748 C C . PHE A 1 94 ? 21.407 -0.936 -45.910 1.00 79.62 94 PHE A C 1
ATOM 750 O O . PHE A 1 94 ? 20.480 -0.142 -46.044 1.00 79.62 94 PHE A O 1
ATOM 757 N N . PHE A 1 95 ? 22.492 -0.657 -45.177 1.00 75.94 95 PHE A N 1
ATOM 758 C CA . PHE A 1 95 ? 22.597 0.511 -44.289 1.00 75.94 95 PHE A CA 1
ATOM 759 C C . PHE A 1 95 ? 23.974 1.197 -44.299 1.00 75.94 95 PHE A C 1
ATOM 761 O O . PHE A 1 95 ? 24.191 2.093 -43.486 1.00 75.94 95 PHE A O 1
ATOM 768 N N . GLY A 1 96 ? 24.908 0.763 -45.147 1.00 68.75 96 GLY A N 1
ATOM 769 C CA . GLY A 1 96 ? 26.224 1.382 -45.287 1.00 68.75 96 GLY A CA 1
ATOM 770 C C . GLY A 1 96 ? 26.298 2.296 -46.506 1.00 68.75 96 GLY A C 1
ATOM 771 O O . GLY A 1 96 ? 26.137 1.803 -47.618 1.00 68.75 96 GLY A O 1
ATOM 772 N N . ASP A 1 97 ? 26.587 3.575 -46.261 1.00 57.44 97 ASP A N 1
ATOM 773 C CA . ASP A 1 97 ? 27.533 4.376 -47.050 1.00 57.44 97 ASP A CA 1
ATOM 774 C C . ASP A 1 97 ? 28.709 4.729 -46.122 1.00 57.44 97 ASP A C 1
ATOM 776 O O . ASP A 1 97 ? 28.437 5.132 -44.961 1.00 57.44 97 ASP A O 1
#

Foldseek 3Di:
DQLLVVLVVQLVVLLVVLVVVVVVQVCCCVPPVDPSLCDPPNRRPSPVVSVVSSVVSNVVSNVVSVVSSVVVVVVVVVVVVVVVVVVCVVCVVVPPD

pLDDT: mean 90.64, std 10.33, range [57.44, 98.69]

Organism: Sphingobium wenxiniae (strain DSM 21828 / CGMCC 1.7748 / JZ-1) (NCBI:txid595605)

Secondary structure (DSSP, 8-state):
--HHHHHHHHHHHHHHHHHHHHHHHHHHHHHH----S--BTTBTTSHHHHHHHHHHHHHHHHHHHHHHHHHHHHHHHHHHHHHHHHHHHH-GGGT--

InterPro domains:
  IPR014509 Inner membrane protein YjdF-like [PF09997] (1-74)

Sequence (97 aa):
MRPSFLAVFAFCFSQAIGALWEIFEFRMDQAFGLTMQKPMLGDPSGLTDTMWDLIVNAIGALAISVAGWRYLSRARSSYLDNWARRFIARNPQFFGD

Radius of gyration: 23.51 Å; chains: 1; bounding box: 43×22×69 Å